Protein AF-A0A0F9JZS7-F1 (afdb_monomer_lite)

Organism: NCBI:txid412755

Structure (mmCIF, N/CA/C/O backbone):
data_AF-A0A0F9JZS7-F1
#
_entry.id   AF-A0A0F9JZS7-F1
#
loop_
_atom_site.group_PDB
_atom_site.id
_atom_site.type_symbol
_atom_site.label_atom_id
_atom_site.label_alt_id
_atom_site.label_comp_id
_atom_site.label_asym_id
_atom_site.label_entity_id
_atom_site.label_seq_id
_atom_site.pdbx_PDB_ins_code
_atom_site.Cartn_x
_atom_site.Cartn_y
_atom_site.Cartn_z
_atom_site.occupancy
_atom_site.B_iso_or_equiv
_atom_site.auth_seq_id
_atom_site.auth_comp_id
_atom_site.auth_asym_id
_atom_site.auth_atom_id
_atom_site.pdbx_PDB_model_num
ATOM 1 N N . MET A 1 1 ? -3.097 9.899 -0.445 1.00 91.75 1 MET A N 1
ATOM 2 C CA . MET A 1 1 ? -3.954 9.496 0.696 1.00 91.75 1 MET A CA 1
ATOM 3 C C . MET A 1 1 ? -3.198 9.235 2.019 1.00 91.75 1 MET A C 1
ATOM 5 O O . MET A 1 1 ? -2.153 8.580 2.041 1.00 91.75 1 MET A O 1
ATOM 9 N N . THR A 1 2 ? -3.736 9.714 3.146 1.00 96.19 2 THR A N 1
ATOM 10 C CA . THR A 1 2 ? -3.310 9.519 4.551 1.00 96.19 2 THR A CA 1
ATOM 11 C C . THR A 1 2 ? -4.119 8.413 5.248 1.00 96.19 2 THR A C 1
ATOM 13 O O . THR A 1 2 ? -5.129 7.963 4.719 1.00 96.19 2 THR A O 1
ATOM 16 N N . LEU A 1 3 ? -3.725 7.982 6.459 1.00 96.81 3 LEU A N 1
ATOM 17 C CA . LEU A 1 3 ? -4.503 6.987 7.223 1.00 96.81 3 LEU A CA 1
ATOM 18 C C . LEU A 1 3 ? -5.886 7.520 7.630 1.00 96.81 3 LEU A C 1
ATOM 20 O O . LEU A 1 3 ? -6.858 6.780 7.575 1.00 96.81 3 LEU A O 1
ATOM 24 N N . LYS A 1 4 ? -5.992 8.806 7.997 1.00 97.94 4 LYS A N 1
ATOM 25 C CA . LYS A 1 4 ? -7.284 9.428 8.332 1.00 97.94 4 LYS A CA 1
ATOM 26 C C . LYS A 1 4 ? -8.224 9.458 7.128 1.00 97.94 4 LYS A C 1
ATOM 28 O O . LYS A 1 4 ? -9.425 9.309 7.294 1.00 97.94 4 LYS A O 1
ATOM 33 N N . GLU A 1 5 ? -7.690 9.668 5.927 1.00 97.12 5 GLU A N 1
ATOM 34 C CA . GLU A 1 5 ? -8.471 9.614 4.687 1.00 97.12 5 GLU A CA 1
ATOM 35 C C . GLU A 1 5 ? -8.880 8.183 4.347 1.00 97.12 5 GLU A C 1
ATOM 37 O O . GLU A 1 5 ? -10.043 7.958 4.033 1.00 97.12 5 GLU A O 1
ATOM 42 N N . LEU A 1 6 ? -7.973 7.213 4.509 1.00 97.50 6 LEU A N 1
ATOM 43 C CA . LEU A 1 6 ? -8.299 5.795 4.364 1.00 97.50 6 LEU A CA 1
ATOM 44 C C . LEU A 1 6 ? -9.419 5.378 5.326 1.00 97.50 6 LEU A C 1
ATOM 46 O O . LEU A 1 6 ? -10.344 4.686 4.922 1.00 97.50 6 LEU A O 1
ATOM 50 N N . GLN A 1 7 ? -9.390 5.859 6.572 1.00 98.31 7 GLN A N 1
ATOM 51 C CA . GLN A 1 7 ? -10.418 5.586 7.582 1.00 98.31 7 GLN A CA 1
ATOM 52 C C . GLN A 1 7 ? -11.801 6.149 7.233 1.00 98.31 7 GLN A C 1
ATOM 54 O O . GLN A 1 7 ? -12.800 5.656 7.747 1.00 98.31 7 GLN A O 1
ATOM 59 N N . LYS A 1 8 ? -11.894 7.139 6.336 1.00 97.69 8 LYS A N 1
ATOM 60 C CA . LYS A 1 8 ? -13.196 7.587 5.814 1.00 97.69 8 LYS A CA 1
ATOM 61 C C . LYS A 1 8 ? -13.837 6.545 4.892 1.00 97.69 8 LYS A C 1
ATOM 63 O O . LYS A 1 8 ? -15.050 6.563 4.736 1.00 97.69 8 LYS A O 1
ATOM 68 N N . ILE A 1 9 ? -13.030 5.668 4.291 1.00 96.38 9 ILE A N 1
ATOM 69 C CA . ILE A 1 9 ? -13.462 4.593 3.386 1.00 96.38 9 ILE A CA 1
ATOM 70 C C . ILE A 1 9 ? -13.579 3.274 4.162 1.00 96.38 9 ILE A C 1
ATOM 72 O O . ILE A 1 9 ? -14.595 2.592 4.088 1.00 96.38 9 ILE A O 1
ATOM 76 N N . PHE A 1 10 ? -12.561 2.954 4.961 1.00 97.44 10 PHE A N 1
ATOM 77 C CA . PHE A 1 10 ? -12.475 1.762 5.800 1.00 97.44 10 PHE A CA 1
ATOM 78 C C . PHE A 1 10 ? -12.307 2.175 7.269 1.00 97.44 10 PHE A C 1
ATOM 80 O O . PHE A 1 10 ? -11.175 2.290 7.742 1.00 97.44 10 PHE A O 1
ATOM 87 N N . PRO A 1 11 ? -13.399 2.380 8.029 1.00 98.06 11 PRO A N 1
ATOM 88 C CA . PRO A 1 11 ? -13.335 2.899 9.402 1.00 98.06 11 PRO A CA 1
ATOM 89 C C . PRO A 1 11 ? -12.443 2.100 10.359 1.00 98.06 11 PRO A C 1
ATOM 91 O O . PRO A 1 11 ? -11.898 2.661 11.305 1.00 98.06 11 PRO A O 1
ATOM 94 N N . GLN A 1 12 ? -12.255 0.805 10.090 1.00 97.19 12 GLN A N 1
ATOM 95 C CA . GLN A 1 12 ? -11.422 -0.095 10.894 1.00 97.19 12 GLN A CA 1
ATOM 96 C C . GLN A 1 12 ? -9.947 -0.132 10.461 1.00 97.19 12 GLN A C 1
ATOM 98 O O . GLN A 1 12 ? -9.153 -0.874 11.037 1.00 97.19 12 GLN A O 1
ATOM 103 N N . ALA A 1 13 ? -9.549 0.648 9.451 1.00 97.94 13 ALA A N 1
ATOM 104 C CA . ALA A 1 13 ? -8.179 0.646 8.964 1.00 97.94 13 ALA A CA 1
ATOM 105 C C . ALA A 1 13 ? -7.204 1.176 10.025 1.00 97.94 13 ALA A C 1
ATOM 107 O O . ALA A 1 13 ? -7.316 2.294 10.539 1.00 97.94 13 ALA A O 1
ATOM 108 N N . THR A 1 14 ? -6.187 0.369 10.312 1.00 98.25 14 THR A N 1
ATOM 109 C CA . THR A 1 14 ? -5.063 0.711 11.186 1.00 98.25 14 THR A CA 1
ATOM 110 C C . THR A 1 14 ? -3.733 0.437 10.490 1.00 98.25 14 THR A C 1
ATOM 112 O O . THR A 1 14 ? -3.666 -0.352 9.548 1.00 98.25 14 THR A O 1
ATOM 115 N N . LYS A 1 15 ? -2.635 0.986 11.028 1.00 97.06 15 LYS A N 1
ATOM 116 C CA . LYS A 1 15 ? -1.269 0.654 10.576 1.00 97.06 15 LYS A CA 1
ATOM 117 C C . LYS A 1 15 ? -0.877 -0.820 10.789 1.00 97.06 15 LYS A C 1
ATOM 119 O O . LYS A 1 15 ? 0.161 -1.237 10.296 1.00 97.06 15 LYS A O 1
ATOM 124 N N . LYS A 1 16 ? -1.656 -1.594 11.562 1.00 98.00 16 LYS A N 1
ATOM 125 C CA . LYS A 1 16 ? -1.439 -3.039 11.765 1.00 98.00 16 LYS A CA 1
ATOM 126 C C . LYS A 1 16 ? -2.122 -3.898 10.704 1.00 98.00 16 LYS A C 1
ATOM 128 O O . LYS A 1 16 ? -1.755 -5.052 10.542 1.00 98.00 16 LYS A O 1
ATOM 133 N N . THR A 1 17 ? -3.130 -3.347 10.039 1.00 98.12 17 THR A N 1
ATOM 134 C CA . THR A 1 17 ? -3.974 -4.025 9.041 1.00 98.12 17 THR A CA 1
ATOM 135 C C . THR A 1 17 ? -3.712 -3.518 7.626 1.00 98.12 17 THR A C 1
ATOM 137 O O . THR A 1 17 ? -4.061 -4.193 6.670 1.00 98.12 17 THR A O 1
ATOM 140 N N . TRP A 1 18 ? -3.102 -2.337 7.505 1.00 98.50 18 TRP A N 1
ATOM 141 C CA . TRP A 1 18 ? -2.793 -1.678 6.245 1.00 98.50 18 TRP A CA 1
ATOM 142 C C . TRP A 1 18 ? -1.386 -1.091 6.278 1.00 98.50 18 TRP A C 1
ATOM 144 O O . TRP A 1 18 ? -0.946 -0.552 7.300 1.00 98.50 18 TRP A O 1
ATOM 154 N N . HIS A 1 19 ? -0.712 -1.117 5.136 1.00 98.00 19 HIS A N 1
ATOM 155 C CA . HIS A 1 19 ? 0.595 -0.503 4.937 1.00 98.00 19 HIS A CA 1
ATOM 156 C C . HIS A 1 19 ? 0.660 0.204 3.580 1.00 98.00 19 HIS A C 1
ATOM 158 O O . HIS A 1 19 ? -0.218 0.041 2.734 1.00 98.00 19 HIS A O 1
ATOM 164 N N . LYS A 1 20 ? 1.684 1.037 3.379 1.00 97.81 20 LYS A N 1
ATOM 165 C CA . LYS A 1 20 ? 1.913 1.689 2.088 1.00 97.81 20 LYS A CA 1
ATOM 166 C C . LYS A 1 20 ? 2.868 0.876 1.235 1.00 97.81 20 LYS A C 1
ATOM 168 O O . LYS A 1 20 ? 3.890 0.416 1.745 1.00 97.81 20 LYS A O 1
ATOM 173 N N . HIS A 1 21 ? 2.578 0.773 -0.059 1.00 97.25 21 HIS A N 1
ATOM 174 C CA . HIS A 1 21 ? 3.551 0.230 -0.997 1.00 97.25 21 HIS A CA 1
ATOM 175 C C . HIS A 1 21 ? 4.749 1.175 -1.112 1.00 97.25 21 HIS A C 1
ATOM 177 O O . HIS A 1 21 ? 4.576 2.393 -1.213 1.00 97.25 21 HIS A O 1
ATOM 183 N N . LYS A 1 22 ? 5.963 0.618 -1.124 1.00 96.00 22 LYS A N 1
ATOM 184 C CA . LYS A 1 22 ? 7.206 1.396 -1.257 1.00 96.00 22 LYS A CA 1
ATOM 185 C C . LYS A 1 22 ? 7.258 2.187 -2.572 1.00 96.00 22 LYS A C 1
ATOM 187 O O . LYS A 1 22 ? 7.703 3.330 -2.581 1.00 96.00 22 LYS A O 1
ATOM 192 N N . ASP A 1 23 ? 6.723 1.604 -3.645 1.00 95.38 23 ASP A N 1
ATOM 193 C CA . ASP A 1 23 ? 6.719 2.193 -4.980 1.00 95.38 23 ASP A CA 1
ATOM 194 C C . ASP A 1 23 ? 5.343 2.809 -5.252 1.00 95.38 23 ASP A C 1
ATOM 196 O O . ASP A 1 23 ? 4.392 2.109 -5.600 1.00 95.38 23 ASP A O 1
ATOM 200 N N . GLY A 1 24 ? 5.243 4.126 -5.035 1.00 95.31 24 GLY A N 1
ATOM 201 C CA . GLY A 1 24 ? 4.067 4.962 -5.323 1.00 95.31 24 GLY A CA 1
ATOM 202 C C . GLY A 1 24 ? 3.235 5.384 -4.101 1.00 95.31 24 GLY A C 1
ATOM 203 O O . GLY A 1 24 ? 2.592 6.434 -4.137 1.00 95.31 24 GLY A O 1
ATOM 204 N N . GLY A 1 25 ? 3.309 4.653 -2.984 1.00 95.81 25 GLY A N 1
ATOM 205 C CA . GLY A 1 25 ? 2.746 5.090 -1.703 1.00 95.81 25 GLY A CA 1
ATOM 206 C C . GLY A 1 25 ? 1.229 4.943 -1.536 1.00 95.81 25 GLY A C 1
ATOM 207 O O . GLY A 1 25 ? 0.677 5.576 -0.625 1.00 95.81 25 GLY A O 1
ATOM 208 N N . GLY A 1 26 ? 0.553 4.153 -2.374 1.00 97.81 26 GLY A N 1
ATOM 209 C CA . GLY A 1 26 ? -0.838 3.748 -2.142 1.00 97.81 26 GLY A CA 1
ATOM 210 C C . GLY A 1 26 ? -0.988 2.717 -1.026 1.00 97.81 26 GLY A C 1
ATOM 211 O O . GLY A 1 26 ? 0.002 2.173 -0.528 1.00 97.81 26 GLY A O 1
ATOM 212 N N . TRP A 1 27 ? -2.228 2.494 -0.598 1.00 98.38 27 TRP A N 1
ATOM 213 C CA . TRP A 1 27 ? -2.545 1.669 0.568 1.00 98.38 27 TRP A CA 1
ATOM 214 C C . TRP A 1 27 ? -2.863 0.228 0.179 1.00 98.38 27 TRP A C 1
ATOM 216 O O . TRP A 1 27 ? -3.636 -0.018 -0.744 1.00 98.38 27 TRP A O 1
ATOM 226 N N . ILE A 1 28 ? -2.285 -0.708 0.928 1.00 98.31 28 ILE A N 1
ATOM 227 C CA . ILE A 1 28 ? -2.472 -2.147 0.770 1.00 98.31 28 ILE A CA 1
ATOM 228 C C . ILE A 1 28 ? -2.979 -2.713 2.094 1.00 98.31 28 ILE A C 1
ATOM 230 O O . ILE A 1 28 ? -2.350 -2.500 3.136 1.00 98.31 28 ILE A O 1
ATOM 234 N N . GLU A 1 29 ? -4.106 -3.417 2.062 1.00 98.50 29 GLU A N 1
ATOM 235 C CA . GLU A 1 29 ? -4.557 -4.236 3.185 1.00 98.50 29 GLU A CA 1
ATOM 236 C C . GLU A 1 29 ? -3.669 -5.478 3.286 1.00 98.50 29 GLU A C 1
ATOM 238 O O . GLU A 1 29 ? -3.338 -6.098 2.283 1.00 98.50 29 GLU A O 1
ATOM 243 N N . ASN A 1 30 ? -3.292 -5.878 4.497 1.00 97.75 30 ASN A N 1
ATOM 244 C CA . ASN A 1 30 ? -2.350 -6.981 4.716 1.00 97.75 30 ASN A CA 1
ATOM 245 C C . ASN A 1 30 ? -2.866 -8.357 4.254 1.00 97.75 30 ASN A C 1
ATOM 247 O O . ASN A 1 30 ? -2.101 -9.317 4.229 1.00 97.75 30 ASN A O 1
ATOM 251 N N . THR A 1 31 ? -4.155 -8.461 3.943 1.00 97.75 31 THR A N 1
ATOM 252 C CA . THR A 1 31 ? -4.796 -9.627 3.322 1.00 97.75 31 THR A CA 1
ATOM 253 C C . THR A 1 31 ? -4.449 -9.753 1.836 1.00 97.75 31 THR A C 1
ATOM 255 O O . THR A 1 31 ? -4.402 -10.868 1.317 1.00 97.75 31 THR A O 1
ATOM 258 N N . ALA A 1 32 ? -4.154 -8.637 1.165 1.00 98.12 32 ALA A N 1
ATOM 259 C CA . ALA A 1 32 ? -3.782 -8.609 -0.239 1.00 98.12 32 ALA 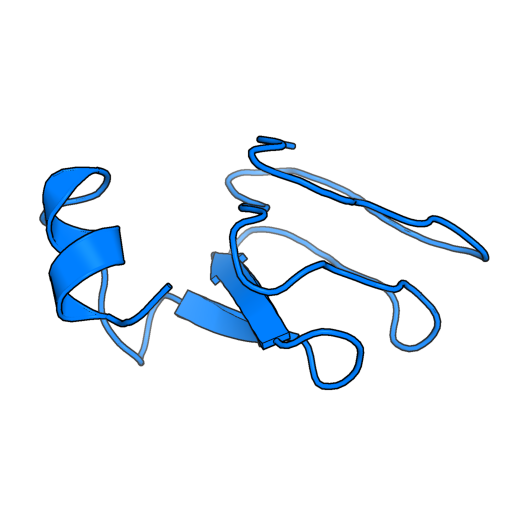A CA 1
ATOM 260 C C . ALA A 1 32 ? -2.285 -8.878 -0.422 1.00 98.12 32 ALA A C 1
ATOM 262 O O . ALA A 1 32 ? -1.448 -8.501 0.401 1.00 98.12 32 ALA A O 1
ATOM 263 N N . THR A 1 33 ? -1.932 -9.501 -1.547 1.00 97.88 33 THR A N 1
ATOM 264 C CA . THR A 1 33 ? -0.536 -9.775 -1.900 1.00 97.88 33 THR A CA 1
ATOM 265 C C . THR A 1 33 ? -0.120 -8.926 -3.094 1.00 97.88 33 THR A C 1
ATOM 267 O O . THR A 1 33 ? -0.655 -9.067 -4.195 1.00 97.88 33 THR A O 1
ATOM 270 N N . VAL A 1 34 ? 0.860 -8.048 -2.876 1.00 97.81 34 VAL A N 1
ATOM 271 C CA . VAL A 1 34 ? 1.396 -7.143 -3.899 1.00 97.81 34 VAL A CA 1
ATOM 272 C C . VAL A 1 34 ? 2.890 -7.383 -4.069 1.00 97.81 34 VAL A C 1
ATOM 274 O O . VAL A 1 34 ? 3.651 -7.419 -3.103 1.00 97.81 34 VAL A O 1
ATOM 277 N N . GLY A 1 35 ? 3.311 -7.565 -5.316 1.00 97.31 35 GLY A N 1
ATOM 278 C CA . GLY A 1 35 ? 4.704 -7.769 -5.674 1.00 97.31 35 GLY A CA 1
ATOM 279 C C . GLY A 1 35 ? 5.545 -6.503 -5.514 1.00 97.31 35 GLY A C 1
ATOM 280 O O . GLY A 1 35 ? 5.136 -5.406 -5.876 1.00 97.31 35 GLY A O 1
ATOM 281 N N . ASN A 1 36 ? 6.791 -6.689 -5.085 1.00 94.44 36 ASN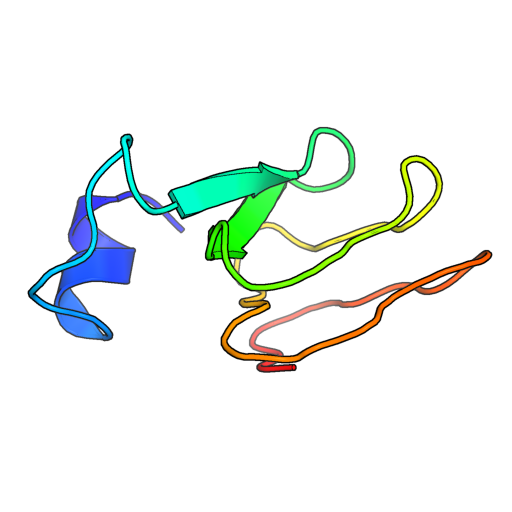 A N 1
ATOM 282 C CA . ASN A 1 36 ? 7.765 -5.620 -4.849 1.00 94.44 36 ASN A CA 1
ATOM 283 C C . ASN A 1 36 ? 8.124 -4.751 -6.068 1.00 94.44 36 ASN A C 1
ATOM 285 O O . ASN A 1 36 ? 8.835 -3.769 -5.882 1.00 94.44 36 ASN A O 1
ATOM 289 N N . THR A 1 37 ? 7.750 -5.147 -7.286 1.00 95.62 37 THR A N 1
ATOM 290 C CA . THR A 1 37 ? 8.019 -4.417 -8.541 1.00 95.62 37 THR A CA 1
ATOM 291 C C . THR A 1 37 ? 6.821 -3.605 -9.027 1.00 95.62 37 THR A C 1
ATOM 293 O O . THR A 1 37 ? 6.911 -2.929 -10.050 1.00 95.62 37 THR A O 1
ATOM 296 N N . VAL A 1 38 ? 5.682 -3.719 -8.345 1.00 97.62 38 VAL A N 1
ATOM 297 C CA . VAL A 1 38 ? 4.432 -3.075 -8.737 1.00 97.62 38 VAL A CA 1
ATOM 298 C C . VAL A 1 38 ? 4.461 -1.610 -8.319 1.00 97.62 38 VAL A C 1
ATOM 300 O O . VAL A 1 38 ? 4.878 -1.277 -7.215 1.00 97.62 38 VAL A O 1
ATOM 303 N N . TYR A 1 39 ? 3.961 -0.721 -9.172 1.00 98.06 39 TYR A N 1
ATOM 304 C CA . TYR A 1 39 ? 3.700 0.660 -8.772 1.00 98.06 39 TYR A CA 1
ATOM 305 C C . TYR A 1 39 ? 2.252 0.804 -8.301 1.00 98.06 39 TYR A C 1
ATOM 307 O O . TYR A 1 39 ? 1.330 0.514 -9.068 1.00 98.06 39 TYR A O 1
ATOM 315 N N . ILE A 1 40 ? 2.054 1.298 -7.077 1.00 97.75 40 ILE A N 1
ATOM 316 C CA . ILE A 1 40 ? 0.738 1.611 -6.510 1.00 97.75 40 ILE A CA 1
ATOM 317 C C . ILE A 1 40 ? 0.690 3.102 -6.184 1.00 97.75 40 ILE A C 1
ATOM 319 O O . ILE A 1 40 ? 1.307 3.555 -5.220 1.00 97.75 40 ILE A O 1
ATOM 323 N N . GLY A 1 41 ? -0.046 3.867 -6.988 1.00 97.56 41 GLY A N 1
ATOM 324 C CA . GLY A 1 41 ? -0.157 5.316 -6.858 1.00 97.56 41 GLY A CA 1
ATOM 325 C C . GLY A 1 41 ? -0.698 5.772 -5.495 1.00 97.56 41 GLY A C 1
ATOM 326 O O . GLY A 1 41 ? -1.391 5.017 -4.818 1.00 97.56 41 GLY A O 1
ATOM 327 N N . PRO A 1 42 ? -0.434 7.024 -5.090 1.00 96.88 42 PRO A N 1
ATOM 328 C CA . PRO A 1 42 ? -0.644 7.505 -3.718 1.00 96.88 42 PRO A CA 1
ATOM 329 C C . PRO A 1 42 ? -2.103 7.515 -3.233 1.00 96.88 42 PRO A C 1
ATOM 331 O O . PRO A 1 42 ? -2.334 7.633 -2.022 1.00 96.88 42 PRO A O 1
ATOM 334 N N . ASP A 1 43 ? -3.059 7.409 -4.158 1.00 95.94 43 ASP A N 1
ATOM 335 C CA . ASP A 1 43 ? -4.506 7.369 -3.911 1.00 95.94 43 ASP A CA 1
ATOM 336 C C . ASP A 1 43 ? -5.149 6.033 -4.323 1.00 95.94 43 ASP A C 1
ATOM 338 O O . ASP A 1 43 ? -6.360 5.867 -4.195 1.00 95.94 43 ASP A O 1
ATOM 342 N N . ALA A 1 44 ? -4.339 5.068 -4.770 1.00 97.88 44 ALA A N 1
ATOM 343 C CA . ALA A 1 44 ? -4.798 3.724 -5.081 1.00 97.88 44 ALA A CA 1
ATOM 344 C C . ALA A 1 44 ? -4.906 2.857 -3.818 1.00 97.88 44 ALA A C 1
ATOM 346 O O . ALA A 1 44 ? -4.159 3.029 -2.844 1.00 97.88 44 ALA A O 1
ATOM 347 N N . LEU A 1 45 ? -5.839 1.909 -3.872 1.00 98.19 45 LEU A N 1
ATOM 348 C CA . LEU A 1 45 ? -6.195 0.990 -2.798 1.00 98.19 45 LEU A CA 1
ATOM 349 C C . LEU A 1 45 ? -6.146 -0.448 -3.322 1.00 98.19 45 LEU A C 1
ATOM 351 O O . LEU A 1 45 ? -6.726 -0.731 -4.368 1.00 98.19 45 LEU A O 1
ATOM 355 N N . VAL A 1 46 ? -5.488 -1.343 -2.588 1.00 98.25 46 VAL A N 1
ATOM 356 C CA . VAL A 1 46 ? -5.470 -2.787 -2.871 1.00 98.25 46 VAL A CA 1
ATOM 357 C C . VAL A 1 46 ? -5.885 -3.534 -1.610 1.00 98.25 46 VAL A C 1
ATOM 359 O O . VAL A 1 46 ? -5.277 -3.318 -0.560 1.00 98.25 46 VAL A O 1
ATOM 362 N N . TYR A 1 47 ? -6.920 -4.370 -1.669 1.00 98.06 47 TYR A N 1
ATOM 363 C CA . TYR A 1 47 ? -7.477 -4.984 -0.457 1.00 98.06 47 TYR A CA 1
ATOM 364 C C . TYR A 1 47 ? -8.144 -6.343 -0.685 1.00 98.06 47 TYR A C 1
ATOM 366 O O . TYR A 1 47 ? -8.262 -6.828 -1.808 1.00 98.06 47 TYR A O 1
ATOM 374 N N . GLY A 1 48 ? -8.547 -7.005 0.404 1.00 96.81 48 GLY A N 1
ATOM 375 C CA . GLY A 1 48 ? -9.131 -8.343 0.347 1.00 96.81 48 GLY A CA 1
ATOM 376 C C . GLY A 1 48 ? -8.154 -9.391 -0.194 1.00 96.81 48 GLY A C 1
ATOM 377 O O . GLY A 1 48 ? -6.990 -9.421 0.183 1.00 96.81 48 GLY A O 1
ATOM 378 N N . ASN A 1 49 ? -8.624 -10.265 -1.087 1.00 96.38 49 ASN A N 1
ATOM 379 C CA . ASN A 1 49 ? -7.820 -11.356 -1.660 1.00 96.38 49 ASN A CA 1
ATOM 380 C C . ASN A 1 49 ? -7.083 -10.948 -2.952 1.00 96.38 49 ASN A C 1
ATOM 382 O O . ASN A 1 49 ? -6.782 -11.804 -3.786 1.00 96.38 49 ASN A O 1
ATOM 386 N N . ALA A 1 50 ? -6.849 -9.650 -3.164 1.00 97.62 50 ALA A N 1
ATOM 387 C CA . ALA A 1 50 ? -6.210 -9.152 -4.374 1.00 97.62 50 ALA A CA 1
ATOM 388 C C . ALA A 1 50 ? -4.772 -9.675 -4.521 1.00 97.62 50 ALA A C 1
ATOM 390 O O . ALA A 1 50 ? -3.999 -9.749 -3.562 1.00 97.62 50 ALA A O 1
ATOM 391 N N . LEU A 1 51 ? -4.420 -10.010 -5.761 1.00 97.38 51 LEU A N 1
ATOM 392 C CA . LEU A 1 51 ? -3.138 -10.576 -6.158 1.00 97.38 51 LEU A CA 1
ATOM 393 C C . LEU A 1 51 ? -2.553 -9.727 -7.292 1.00 97.38 51 LEU A C 1
ATOM 395 O O . LEU A 1 51 ? -2.990 -9.836 -8.438 1.00 97.38 51 LEU A O 1
ATOM 399 N N . VAL A 1 52 ? -1.580 -8.865 -6.985 1.00 96.44 52 VAL A N 1
ATOM 400 C CA . VAL A 1 52 ? -1.009 -7.918 -7.958 1.00 96.44 52 VAL A CA 1
ATOM 401 C C . VAL A 1 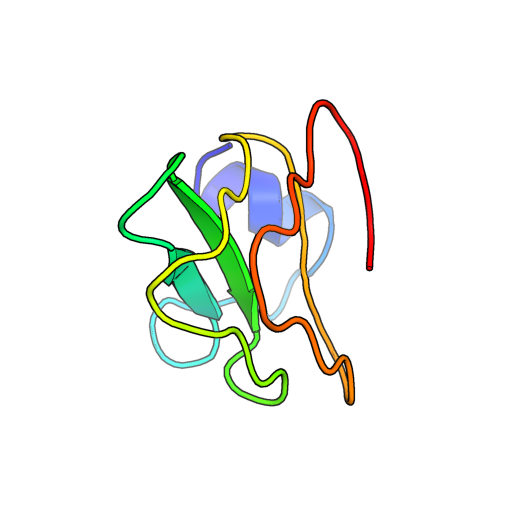52 ? 0.484 -8.165 -8.117 1.00 96.44 52 VAL A C 1
ATOM 403 O O . VAL A 1 52 ? 1.254 -7.996 -7.176 1.00 96.44 52 VAL A O 1
ATOM 406 N N . TYR A 1 53 ? 0.916 -8.534 -9.322 1.00 95.88 53 TYR A N 1
ATOM 407 C CA . TYR A 1 53 ? 2.294 -8.957 -9.585 1.00 95.88 53 TYR A CA 1
ATOM 408 C C . TYR A 1 53 ? 2.829 -8.433 -10.92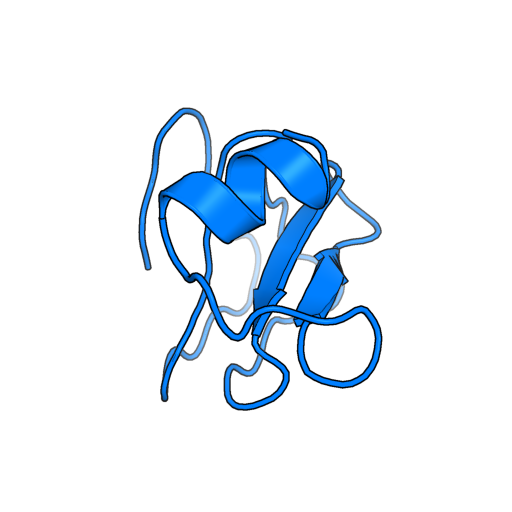2 1.00 95.88 53 TYR A C 1
ATOM 410 O O . TYR A 1 53 ? 2.089 -7.907 -11.753 1.00 95.88 53 TYR A O 1
ATOM 418 N N . GLY A 1 54 ? 4.135 -8.610 -11.139 1.00 92.38 54 GLY A N 1
ATOM 419 C CA . GLY A 1 54 ? 4.816 -8.238 -12.379 1.00 92.38 54 GLY A CA 1
ATOM 420 C C . GLY A 1 54 ? 5.008 -6.728 -12.530 1.00 92.38 54 GLY A C 1
ATOM 421 O O . GLY A 1 54 ? 5.167 -6.005 -11.546 1.00 92.38 54 GLY A O 1
ATOM 422 N N . SER A 1 55 ? 5.004 -6.249 -13.775 1.00 92.94 55 SER A N 1
ATOM 423 C CA . SER A 1 55 ? 5.179 -4.829 -14.132 1.00 92.94 55 SER A CA 1
ATOM 424 C C . SER A 1 55 ? 3.876 -4.018 -14.047 1.00 92.94 55 SER A C 1
ATOM 426 O O . SER A 1 55 ? 3.684 -3.064 -14.803 1.00 92.94 55 SER A O 1
ATOM 428 N N . ALA A 1 56 ? 2.955 -4.412 -13.163 1.00 95.88 56 ALA A N 1
ATOM 429 C CA . ALA A 1 56 ? 1.666 -3.751 -13.008 1.00 95.88 56 ALA A CA 1
ATOM 430 C C . ALA A 1 56 ? 1.823 -2.307 -12.505 1.00 95.88 56 ALA A C 1
ATOM 432 O O . ALA A 1 56 ? 2.712 -1.981 -11.712 1.00 95.88 56 ALA A O 1
ATOM 433 N N . ASN A 1 57 ? 0.930 -1.435 -12.974 1.00 95.44 57 ASN A N 1
ATOM 434 C CA . ASN A 1 57 ? 0.934 -0.027 -12.61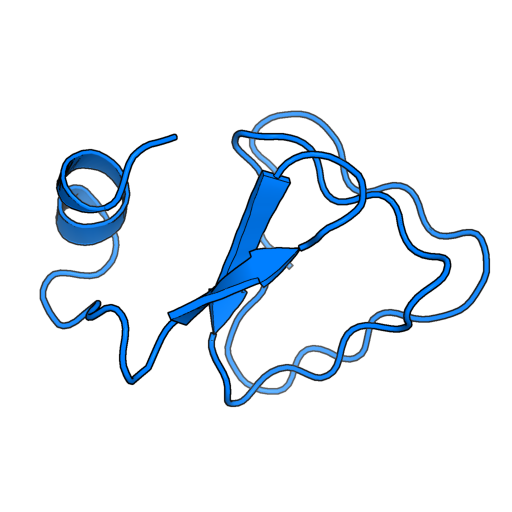7 1.00 95.44 57 ASN A CA 1
ATOM 435 C C . ASN A 1 57 ? -0.485 0.448 -12.282 1.00 95.44 57 ASN A C 1
ATOM 437 O O . ASN A 1 57 ? -1.284 0.732 -13.172 1.00 95.44 57 ASN A O 1
ATOM 441 N N . VAL A 1 58 ? -0.792 0.514 -10.987 1.00 95.06 58 VAL A N 1
ATOM 442 C CA . VAL A 1 58 ? -2.094 0.934 -10.466 1.00 95.06 58 VAL A CA 1
ATOM 443 C C . VAL A 1 58 ? -2.029 2.435 -10.182 1.00 95.06 58 VAL A C 1
ATOM 445 O O . VAL A 1 58 ? -1.274 2.873 -9.314 1.00 95.06 58 VAL A O 1
ATOM 448 N N . ARG A 1 59 ? -2.785 3.247 -10.931 1.00 93.31 59 ARG A N 1
ATOM 449 C CA . ARG A 1 59 ? -2.734 4.721 -10.863 1.00 93.31 59 ARG A CA 1
ATOM 450 C C . ARG A 1 59 ? -4.101 5.340 -10.613 1.00 93.31 59 ARG A C 1
ATOM 452 O O . ARG A 1 59 ? -5.129 4.751 -10.930 1.00 93.31 59 ARG A O 1
ATOM 459 N N . GLY A 1 60 ? -4.080 6.579 -10.125 1.00 90.62 60 GLY A N 1
ATOM 460 C CA . GLY A 1 60 ? -5.284 7.354 -9.840 1.00 90.62 60 GLY A CA 1
ATOM 461 C C . GLY A 1 60 ? -6.079 6.772 -8.673 1.00 90.62 60 GLY A C 1
ATOM 462 O O . GLY A 1 60 ? -5.516 6.119 -7.797 1.00 90.62 60 GLY A O 1
ATOM 463 N N . ASN A 1 61 ? -7.393 6.992 -8.688 1.00 93.06 61 ASN A N 1
ATOM 464 C CA . ASN A 1 61 ? -8.329 6.533 -7.655 1.00 93.06 61 ASN A CA 1
ATOM 465 C C . ASN A 1 61 ? -8.762 5.072 -7.882 1.00 93.06 61 ASN A C 1
ATOM 467 O O . ASN A 1 61 ? -9.953 4.762 -7.888 1.00 93.06 61 ASN A O 1
ATOM 471 N N . ALA A 1 62 ? -7.804 4.190 -8.160 1.00 93.75 62 ALA A N 1
ATOM 472 C CA . ALA A 1 62 ? -8.073 2.787 -8.446 1.00 93.75 62 ALA A CA 1
ATOM 473 C C . ALA A 1 62 ? -8.310 1.982 -7.160 1.00 93.75 62 ALA A C 1
ATOM 475 O O . ALA A 1 62 ? -7.653 2.208 -6.142 1.00 93.75 62 ALA A O 1
ATOM 476 N N . GLN A 1 63 ? -9.229 1.022 -7.239 1.00 95.62 63 GLN A N 1
ATOM 477 C CA . GLN A 1 63 ? -9.514 0.042 -6.195 1.00 95.62 63 GLN A CA 1
ATOM 478 C C . GLN A 1 63 ? -9.381 -1.349 -6.807 1.00 95.62 63 GLN A C 1
ATOM 480 O O . GLN A 1 63 ? -10.024 -1.621 -7.823 1.00 95.62 63 GLN A O 1
ATOM 485 N N . VAL A 1 64 ? -8.509 -2.171 -6.226 1.00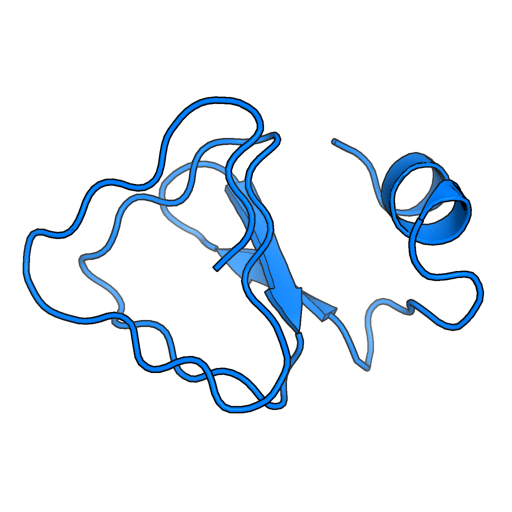 93.12 64 VAL A N 1
ATOM 486 C CA . VAL A 1 64 ? -8.139 -3.502 -6.724 1.00 93.12 64 VAL A CA 1
ATOM 487 C C . VAL A 1 64 ? -8.418 -4.558 -5.670 1.00 93.12 64 VAL A C 1
ATOM 489 O O . VAL A 1 64 ? -8.006 -4.337 -4.506 1.00 93.12 64 VAL A O 1
#

Radius of gyration: 10.52 Å; chains: 1; bounding box: 22×21×26 Å

Sequence (64 aa):
MTLKELQKIFPQATKKTWHKHKDGGGWIENTATVGNTVYIGPDALVYGNALVYGSANVRGNAQV

Foldseek 3Di:
DDQVVVCVVVVPDDCVQWDFQPAAGPIEGPCEDEDNQEHAHNQEYEYHDHYYDDNHYHDDNHYD

pLDDT: mean 96.62, std 1.82, range [90.62, 98.5]

InterPro domains:
  IPR011004 Trimeric LpxA-like superfamily [SSF51161] (23-64)

Secondary structure (DSSP, 8-state):
--HHHHHHH-TT--TTTEEE-TTT--EEETTSEE-TT-EE-TT-EE-TT-EE-SS-EE-SS-B-